Protein AF-A0A7C3TCW8-F1 (afdb_monomer_lite)

Foldseek 3Di:
DVVVVVVLLVVLLVV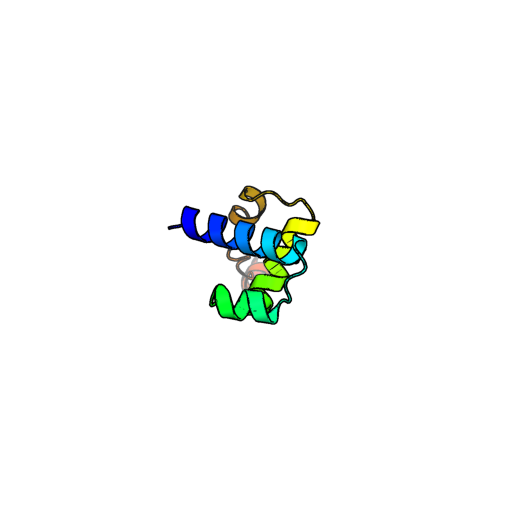VVVVDDLVVSCVVSVHDSVVSVVSNVCVVVVDDPVVVVPPPPDPPPPPPVVVVVVVVD

Radius of gyration: 18.74 Å; chains: 1; bounding box: 52×39×28 Å

Secondary structure (DSSP, 8-state):
-HHHHHHHHHHHHHHHHTT--HHHHHHHHT--HHHHHHHHHHHHTT--HHHHHSS-S------HHHHHHHTT-

Sequence (73 aa):
MDRDRVKLREWVARKHAQGWSLDEIASHSQVPKSTCQRWISWAKQGRTLEDLSKRPKHVKRTSRLTVLEIIIL

pLDDT: mean 74.32, std 17.36, range [47.78, 94.56]

Structure (mmCIF, N/CA/C/O backbone):
data_AF-A0A7C3TCW8-F1
#
_entry.id   AF-A0A7C3TCW8-F1
#
loop_
_atom_site.group_PDB
_atom_site.id
_atom_site.type_symbol
_atom_site.label_atom_id
_atom_site.label_alt_id
_atom_site.label_comp_id
_atom_site.label_asym_id
_atom_site.label_entity_id
_atom_site.label_seq_id
_atom_site.pdbx_PDB_ins_code
_atom_site.Cartn_x
_atom_site.Cartn_y
_atom_site.Cartn_z
_atom_site.occupancy
_atom_site.B_iso_or_equiv
_atom_site.auth_seq_id
_atom_site.auth_comp_id
_atom_site.auth_asym_id
_atom_site.auth_atom_id
_atom_site.pdbx_PDB_model_num
ATOM 1 N N . MET A 1 1 ? 6.828 8.097 -14.769 1.00 52.44 1 MET A N 1
ATOM 2 C CA . MET A 1 1 ? 5.983 6.916 -14.484 1.00 52.44 1 MET A CA 1
ATOM 3 C C . MET A 1 1 ? 6.240 6.309 -13.102 1.00 52.44 1 MET A C 1
ATOM 5 O O . MET A 1 1 ? 5.273 5.949 -12.446 1.00 52.44 1 MET A O 1
ATOM 9 N N . ASP A 1 2 ? 7.481 6.218 -12.605 1.00 59.94 2 ASP A N 1
ATOM 10 C CA . ASP A 1 2 ? 7.738 5.642 -11.266 1.00 59.94 2 ASP A CA 1
ATOM 11 C C . ASP A 1 2 ? 7.164 6.453 -10.096 1.00 59.94 2 ASP A C 1
ATOM 13 O O . ASP A 1 2 ? 6.692 5.870 -9.120 1.00 59.94 2 ASP A O 1
ATOM 17 N N . ARG A 1 3 ? 7.114 7.787 -10.212 1.00 61.34 3 ARG A N 1
ATOM 18 C CA . ARG A 1 3 ? 6.554 8.673 -9.174 1.00 61.34 3 ARG A CA 1
ATOM 19 C C . ARG A 1 3 ? 5.099 8.348 -8.822 1.00 61.34 3 ARG A C 1
ATOM 21 O O . ARG A 1 3 ? 4.757 8.352 -7.644 1.00 61.34 3 ARG A O 1
ATOM 28 N N . ASP A 1 4 ? 4.265 8.028 -9.807 1.00 79.50 4 ASP A N 1
ATOM 29 C CA . ASP A 1 4 ? 2.847 7.717 -9.580 1.00 79.50 4 ASP A CA 1
ATOM 30 C C . ASP A 1 4 ? 2.659 6.387 -8.853 1.00 79.50 4 ASP A C 1
ATOM 32 O O . ASP A 1 4 ? 1.848 6.281 -7.934 1.00 79.50 4 ASP A O 1
ATOM 36 N N . ARG A 1 5 ? 3.485 5.382 -9.172 1.00 79.38 5 ARG A N 1
ATOM 37 C CA . ARG A 1 5 ? 3.480 4.104 -8.445 1.00 79.38 5 ARG A CA 1
ATOM 38 C C . ARG A 1 5 ? 3.960 4.245 -7.007 1.00 79.38 5 ARG A C 1
ATOM 40 O O . ARG A 1 5 ? 3.449 3.541 -6.140 1.00 79.38 5 ARG A O 1
ATOM 47 N N . VAL A 1 6 ? 4.931 5.120 -6.747 1.00 80.81 6 VAL A N 1
ATOM 48 C CA . VAL A 1 6 ? 5.397 5.407 -5.382 1.00 80.81 6 VAL A CA 1
ATOM 49 C C . VAL A 1 6 ? 4.284 6.056 -4.563 1.00 80.81 6 VAL A C 1
ATOM 51 O O . VAL A 1 6 ? 3.946 5.541 -3.499 1.00 80.81 6 VAL A O 1
ATOM 54 N N . LYS A 1 7 ? 3.633 7.091 -5.106 1.00 85.62 7 LYS A N 1
ATOM 55 C CA . LYS A 1 7 ? 2.480 7.737 -4.460 1.00 85.62 7 LYS A CA 1
ATOM 56 C C . LYS A 1 7 ? 1.347 6.748 -4.182 1.00 85.62 7 LYS A C 1
ATOM 58 O O . LYS A 1 7 ? 0.777 6.761 -3.095 1.00 85.62 7 LYS A O 1
ATOM 63 N N . LEU A 1 8 ? 1.055 5.852 -5.130 1.00 88.19 8 LEU A N 1
ATOM 64 C CA . LEU A 1 8 ? 0.022 4.826 -4.962 1.00 88.19 8 LEU A CA 1
ATOM 65 C C . LEU A 1 8 ? 0.358 3.845 -3.828 1.00 88.19 8 LEU A C 1
ATOM 67 O O . LEU A 1 8 ? -0.513 3.478 -3.044 1.00 88.19 8 LEU A O 1
ATOM 71 N N . ARG A 1 9 ? 1.626 3.445 -3.695 1.00 86.38 9 ARG A N 1
ATOM 72 C CA . ARG A 1 9 ? 2.088 2.579 -2.596 1.00 86.38 9 ARG A CA 1
ATOM 73 C C . ARG A 1 9 ? 1.966 3.241 -1.235 1.00 86.38 9 ARG A C 1
ATOM 75 O O . ARG A 1 9 ? 1.462 2.620 -0.303 1.00 86.38 9 ARG A O 1
ATOM 82 N N . GLU A 1 10 ? 2.433 4.481 -1.126 1.00 86.56 10 GLU A N 1
ATOM 83 C CA . GLU A 1 10 ? 2.326 5.266 0.105 1.00 86.56 10 GLU A CA 1
ATOM 84 C C . GLU A 1 10 ? 0.866 5.453 0.504 1.00 86.56 10 GLU A C 1
ATOM 86 O O . GLU A 1 10 ? 0.516 5.311 1.675 1.00 86.56 10 GLU A O 1
ATOM 91 N N . TRP A 1 11 ? 0.004 5.707 -0.481 1.00 91.69 11 TRP A N 1
ATOM 92 C CA . TRP A 1 11 ? -1.432 5.795 -0.275 1.00 91.69 11 TRP A CA 1
ATOM 93 C C . TRP A 1 11 ? -2.006 4.481 0.277 1.00 91.69 11 TRP A C 1
ATOM 95 O O . TRP A 1 11 ? -2.696 4.512 1.294 1.00 91.69 11 TRP A O 1
ATOM 105 N N . VAL A 1 12 ? -1.654 3.328 -0.309 1.00 91.94 12 VAL A N 1
ATOM 106 C CA . VAL A 1 12 ? -2.083 1.996 0.168 1.00 91.94 12 VAL A CA 1
ATOM 107 C C . VAL A 1 12 ? -1.647 1.745 1.615 1.00 91.94 12 VAL A C 1
ATOM 109 O O . VAL A 1 12 ? -2.462 1.342 2.446 1.00 91.94 12 VAL A O 1
ATOM 112 N N . ALA A 1 13 ? -0.378 2.008 1.941 1.00 89.56 13 ALA A N 1
ATOM 113 C CA . ALA A 1 13 ? 0.146 1.810 3.292 1.00 89.56 13 ALA A CA 1
ATOM 114 C C . ALA A 1 13 ? -0.544 2.729 4.314 1.00 89.56 13 ALA A C 1
ATOM 116 O O . ALA A 1 13 ? -0.927 2.283 5.396 1.00 89.56 13 ALA A O 1
ATOM 117 N N . ARG A 1 14 ? -0.764 3.998 3.947 1.00 91.38 14 ARG A N 1
ATOM 118 C CA . ARG A 1 14 ? -1.461 4.980 4.783 1.00 91.38 14 ARG A CA 1
ATOM 119 C C . ARG A 1 14 ? -2.915 4.586 5.027 1.00 91.38 14 ARG A C 1
ATOM 121 O O . ARG A 1 14 ? -3.382 4.699 6.153 1.00 91.38 14 ARG A O 1
ATOM 128 N N . LYS A 1 15 ? -3.627 4.101 4.007 1.00 92.81 15 LYS A N 1
ATOM 129 C CA . LYS A 1 15 ? -5.027 3.672 4.142 1.00 92.81 15 LYS A CA 1
ATOM 130 C C . LYS A 1 15 ? -5.176 2.450 5.035 1.00 92.81 15 LYS A C 1
ATOM 132 O O . LYS A 1 15 ? -6.038 2.440 5.905 1.00 92.81 15 LYS A O 1
ATOM 137 N N . HIS A 1 16 ? -4.271 1.486 4.911 1.00 90.81 16 HIS A N 1
ATOM 138 C CA . HIS A 1 16 ? -4.228 0.360 5.838 1.00 90.81 16 HIS A CA 1
ATOM 139 C C . HIS A 1 16 ? -3.949 0.812 7.284 1.00 90.81 16 HIS A C 1
ATOM 141 O O . HIS A 1 16 ? -4.547 0.292 8.219 1.00 90.81 16 HIS A O 1
ATOM 147 N N . ALA A 1 17 ? -3.071 1.802 7.492 1.00 88.00 17 ALA A N 1
ATOM 148 C CA . ALA A 1 17 ? -2.842 2.383 8.820 1.00 88.00 17 ALA A CA 1
ATOM 149 C C . ALA A 1 17 ? -4.065 3.149 9.370 1.00 88.00 17 ALA A C 1
ATOM 151 O O . ALA A 1 17 ? -4.228 3.237 10.581 1.00 88.00 17 ALA A O 1
ATOM 152 N N . GLN A 1 18 ? -4.945 3.652 8.497 1.00 92.62 18 GLN A N 1
ATOM 153 C CA . GLN A 1 18 ? -6.240 4.255 8.852 1.00 92.62 18 GLN A CA 1
ATOM 154 C C . GLN A 1 18 ? -7.339 3.213 9.142 1.00 92.62 18 GLN A C 1
ATOM 156 O O . GLN A 1 18 ? -8.481 3.596 9.367 1.00 92.62 18 GLN A O 1
ATOM 161 N N . GLY A 1 19 ? -7.023 1.912 9.119 1.00 93.06 19 GLY A N 1
ATOM 162 C CA . GLY A 1 19 ? -7.968 0.836 9.436 1.00 93.06 19 GLY A CA 1
ATOM 163 C C . GLY A 1 19 ? -8.809 0.341 8.258 1.00 93.06 19 GLY A C 1
ATOM 164 O O . GLY A 1 19 ? -9.719 -0.453 8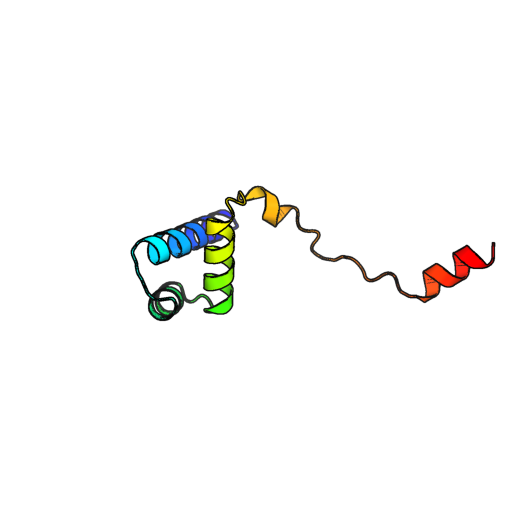.466 1.00 93.06 19 GLY A O 1
ATOM 165 N N . TRP A 1 20 ? -8.513 0.774 7.029 1.00 94.56 20 TRP A N 1
ATOM 166 C CA . TRP A 1 20 ? -9.223 0.284 5.844 1.00 94.56 20 TRP A CA 1
ATOM 167 C C . TRP A 1 20 ? -8.914 -1.191 5.591 1.00 94.56 20 TRP A C 1
ATOM 169 O O . TRP A 1 20 ? -7.767 -1.632 5.736 1.00 94.56 20 TRP A O 1
ATOM 179 N N . SER A 1 21 ? -9.920 -1.942 5.142 1.00 93.25 21 SER A N 1
ATOM 180 C CA . SER A 1 21 ? -9.729 -3.336 4.761 1.00 93.25 21 SER A CA 1
ATOM 181 C C . SER A 1 21 ? -8.929 -3.457 3.459 1.00 93.25 21 SER A C 1
ATOM 183 O O . SER A 1 21 ? -8.930 -2.584 2.587 1.00 93.25 21 SER A O 1
ATOM 185 N N . LEU A 1 22 ? -8.246 -4.592 3.295 1.00 90.56 22 LEU A N 1
ATOM 186 C CA . LEU A 1 22 ? -7.523 -4.912 2.059 1.00 90.56 22 LEU A CA 1
ATOM 187 C C . LEU A 1 22 ? -8.440 -4.945 0.827 1.00 90.56 22 LEU A C 1
ATOM 189 O O . LEU A 1 22 ? -7.969 -4.689 -0.278 1.00 90.56 22 LEU A O 1
ATOM 193 N N . ASP A 1 23 ? -9.721 -5.266 1.015 1.00 91.94 23 ASP A N 1
ATOM 194 C CA . ASP A 1 23 ? -10.718 -5.307 -0.053 1.00 91.94 23 ASP A CA 1
ATOM 195 C C . ASP A 1 23 ? -11.057 -3.903 -0.562 1.00 91.94 23 ASP A C 1
ATOM 197 O O . ASP A 1 23 ? -10.902 -3.627 -1.751 1.00 91.94 23 ASP A O 1
ATOM 201 N N . GLU A 1 24 ? -11.369 -2.983 0.353 1.00 92.00 24 GLU A N 1
ATOM 202 C CA . GLU A 1 24 ? -11.654 -1.581 0.030 1.00 92.00 24 GLU A CA 1
ATOM 203 C C . GLU A 1 24 ? -10.462 -0.905 -0.647 1.00 92.00 24 GLU A C 1
ATOM 205 O O . GLU A 1 24 ? -10.611 -0.192 -1.641 1.00 92.00 24 GLU A O 1
ATOM 210 N N . ILE A 1 25 ? -9.254 -1.163 -0.141 1.00 92.88 25 ILE A N 1
ATOM 211 C CA . ILE A 1 25 ? -8.022 -0.624 -0.717 1.00 92.88 25 ILE A CA 1
ATOM 212 C C . ILE A 1 25 ? -7.809 -1.159 -2.136 1.00 92.88 25 ILE A C 1
ATOM 214 O O . ILE A 1 25 ? -7.490 -0.379 -3.035 1.00 92.88 25 ILE A O 1
ATOM 218 N N . ALA A 1 26 ? -7.962 -2.468 -2.352 1.00 92.44 26 ALA A N 1
ATOM 219 C CA . ALA A 1 26 ? -7.773 -3.088 -3.663 1.00 92.44 26 ALA A CA 1
ATOM 220 C C . ALA A 1 26 ? -8.815 -2.599 -4.679 1.00 92.44 26 ALA A C 1
ATOM 222 O O . ALA A 1 26 ? -8.459 -2.274 -5.811 1.00 92.44 26 ALA A O 1
ATOM 223 N N . SER A 1 27 ? -10.073 -2.485 -4.249 1.00 91.69 27 SER A N 1
ATOM 224 C CA . SER A 1 27 ? -11.179 -1.976 -5.060 1.00 91.69 27 SER A CA 1
ATOM 225 C C . SER A 1 27 ? -10.939 -0.525 -5.493 1.00 91.69 27 SER A C 1
ATOM 227 O O . SER A 1 27 ? -10.995 -0.210 -6.680 1.00 91.69 27 SER A O 1
ATOM 229 N N . HIS A 1 28 ? -10.552 0.348 -4.558 1.00 92.69 28 HIS A N 1
ATOM 230 C CA . HIS A 1 28 ? -10.326 1.766 -4.846 1.00 92.69 28 HIS A CA 1
ATOM 231 C C . HIS A 1 28 ? -9.066 1.995 -5.692 1.00 92.69 28 HIS A C 1
ATOM 233 O O . HIS A 1 28 ? -9.075 2.770 -6.644 1.00 92.69 28 HIS A O 1
ATOM 239 N N . SER A 1 29 ? -7.963 1.325 -5.356 1.00 88.69 29 SER A N 1
ATOM 240 C CA . SER A 1 29 ? -6.688 1.515 -6.062 1.00 88.69 29 SER A CA 1
ATOM 241 C C . SER A 1 29 ? -6.605 0.770 -7.395 1.00 88.69 29 SER A C 1
ATOM 243 O O . SER A 1 29 ? -5.651 0.994 -8.137 1.00 88.69 29 SER A O 1
ATOM 245 N N . GLN A 1 30 ? -7.564 -0.119 -7.688 1.00 91.12 30 GLN A N 1
ATOM 246 C CA . GLN A 1 30 ? -7.529 -1.047 -8.825 1.00 91.12 30 GLN A CA 1
ATOM 247 C C . GLN A 1 30 ? -6.239 -1.885 -8.865 1.00 91.12 30 GLN A C 1
ATOM 249 O O . GLN A 1 30 ? -5.740 -2.274 -9.923 1.00 91.12 30 GLN A O 1
ATOM 254 N N . VAL A 1 31 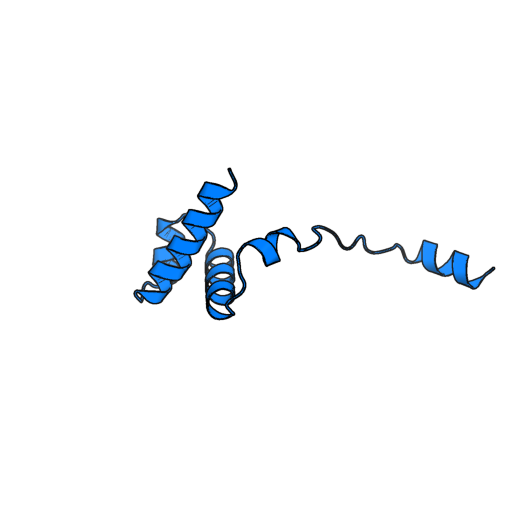? -5.673 -2.165 -7.689 1.00 88.69 31 VAL A N 1
ATOM 255 C CA . VAL A 1 31 ? -4.466 -2.974 -7.523 1.00 88.69 31 VAL A CA 1
ATOM 256 C C . VAL A 1 31 ? -4.857 -4.327 -6.930 1.00 88.69 31 VAL A C 1
ATOM 258 O O . VAL A 1 31 ? -5.647 -4.380 -5.987 1.00 88.69 31 VAL A O 1
ATOM 261 N N . PRO A 1 32 ? -4.284 -5.445 -7.413 1.00 91.38 32 PRO A N 1
ATOM 262 C CA . PRO A 1 32 ? -4.555 -6.753 -6.831 1.00 91.38 32 PRO A CA 1
ATOM 263 C C . PRO A 1 32 ? -4.229 -6.796 -5.334 1.00 91.38 32 PRO A C 1
ATOM 265 O O . PRO A 1 32 ? -3.156 -6.351 -4.914 1.00 91.38 32 PRO A O 1
ATOM 268 N N . LYS A 1 33 ? -5.099 -7.432 -4.538 1.00 90.88 33 LYS A N 1
ATOM 269 C CA . LYS A 1 33 ? -4.936 -7.590 -3.078 1.00 90.88 33 LYS A CA 1
ATOM 270 C C . LYS A 1 33 ? -3.546 -8.086 -2.674 1.00 90.88 33 LYS A C 1
ATOM 272 O O . LYS A 1 33 ? -2.951 -7.558 -1.741 1.00 90.88 33 LYS A O 1
ATOM 277 N N . SER A 1 34 ? -2.997 -9.053 -3.411 1.00 90.69 34 SER A N 1
ATOM 278 C CA . SER A 1 34 ? -1.652 -9.603 -3.179 1.00 90.69 34 SER A CA 1
ATOM 279 C C . SER A 1 34 ? -0.551 -8.544 -3.289 1.00 90.69 34 SER A C 1
ATOM 281 O O . SER A 1 34 ? 0.422 -8.555 -2.533 1.00 90.69 34 SER A O 1
ATOM 283 N N . THR A 1 35 ? -0.715 -7.591 -4.205 1.00 89.06 35 THR A N 1
ATOM 284 C CA . THR A 1 35 ? 0.213 -6.478 -4.399 1.00 89.06 35 THR A CA 1
ATOM 285 C C . THR A 1 35 ? 0.061 -5.443 -3.286 1.00 89.06 35 THR A C 1
ATOM 287 O O . THR A 1 35 ? 1.073 -5.025 -2.722 1.00 89.06 35 THR A O 1
ATOM 290 N N . CYS A 1 36 ? -1.174 -5.102 -2.900 1.00 90.31 36 CYS A N 1
ATOM 291 C CA . CYS A 1 36 ? -1.444 -4.227 -1.755 1.00 90.31 36 CYS A CA 1
ATOM 292 C C . CYS A 1 36 ? -0.854 -4.794 -0.457 1.00 90.31 36 CYS A C 1
ATOM 294 O O . CYS A 1 36 ? -0.122 -4.097 0.244 1.00 90.31 36 CYS A O 1
ATOM 296 N N . GLN A 1 37 ? -1.099 -6.076 -0.171 1.00 89.31 37 GLN A N 1
ATOM 297 C CA . GLN A 1 37 ? -0.577 -6.761 1.012 1.00 89.31 37 GLN A CA 1
ATOM 298 C C . GLN A 1 37 ? 0.951 -6.733 1.041 1.00 89.31 37 GLN A C 1
ATOM 300 O O . GLN A 1 37 ? 1.546 -6.392 2.062 1.00 89.31 37 GLN A O 1
ATOM 305 N N . ARG A 1 38 ? 1.597 -7.001 -0.101 1.00 88.88 38 ARG A N 1
ATOM 306 C CA . ARG A 1 38 ? 3.055 -6.918 -0.222 1.00 88.88 38 ARG A CA 1
ATOM 307 C C . ARG A 1 38 ? 3.576 -5.520 0.118 1.00 88.88 38 ARG A C 1
ATOM 309 O O . ARG A 1 38 ? 4.574 -5.402 0.821 1.00 88.88 38 ARG A O 1
ATOM 316 N N . TRP A 1 39 ? 2.909 -4.469 -0.355 1.00 89.25 39 TRP A N 1
ATOM 317 C CA . TRP A 1 39 ? 3.293 -3.084 -0.067 1.00 89.25 39 TRP A CA 1
ATOM 318 C C . TRP A 1 39 ? 3.108 -2.710 1.405 1.00 89.25 39 TRP A C 1
ATOM 320 O O . TRP A 1 39 ? 3.989 -2.075 1.978 1.00 89.25 39 TRP A O 1
ATOM 330 N N . ILE A 1 40 ? 2.022 -3.159 2.036 1.00 88.06 40 ILE A N 1
ATOM 331 C CA . ILE A 1 40 ? 1.771 -2.955 3.470 1.00 88.06 40 ILE A CA 1
ATOM 332 C C . ILE A 1 40 ? 2.844 -3.657 4.312 1.00 88.06 40 ILE A C 1
ATOM 334 O O . ILE A 1 40 ? 3.410 -3.053 5.223 1.00 88.06 40 ILE A O 1
ATOM 338 N N . SER A 1 41 ? 3.169 -4.914 3.994 1.00 87.81 41 SER A N 1
ATOM 339 C CA . SER A 1 41 ? 4.235 -5.655 4.677 1.00 87.81 41 SER A CA 1
ATOM 340 C C . SER A 1 41 ? 5.588 -4.957 4.556 1.00 87.81 41 SER A C 1
ATOM 342 O O . SER A 1 41 ? 6.348 -4.928 5.519 1.00 87.81 41 SER A O 1
ATOM 344 N N . TRP A 1 42 ? 5.888 -4.363 3.400 1.00 82.81 42 TRP A N 1
ATOM 345 C CA . TRP A 1 42 ? 7.123 -3.603 3.204 1.00 82.81 42 TRP A CA 1
ATOM 346 C C . TRP A 1 42 ? 7.160 -2.315 4.018 1.00 82.81 42 TRP A C 1
ATOM 348 O O . TRP A 1 42 ? 8.178 -2.042 4.650 1.00 82.81 42 TRP A O 1
ATOM 358 N N . ALA A 1 43 ? 6.051 -1.574 4.058 1.00 81.75 43 ALA A N 1
ATOM 359 C CA . ALA A 1 43 ? 5.938 -0.371 4.873 1.00 81.75 43 ALA A CA 1
ATOM 360 C C . ALA A 1 43 ? 6.153 -0.674 6.368 1.00 81.75 43 ALA A C 1
ATOM 362 O O . ALA A 1 43 ? 6.856 0.068 7.046 1.00 81.75 43 ALA A O 1
ATOM 363 N N . LYS A 1 44 ? 5.634 -1.806 6.870 1.00 79.94 44 LYS A N 1
ATOM 364 C CA . LYS A 1 44 ? 5.855 -2.254 8.260 1.00 79.94 44 LYS A CA 1
ATOM 365 C C . LYS A 1 44 ? 7.310 -2.618 8.572 1.00 79.94 44 LYS A C 1
ATOM 367 O O . LYS A 1 44 ? 7.728 -2.489 9.714 1.00 79.94 44 LYS A O 1
ATOM 372 N N . GLN A 1 45 ? 8.073 -3.085 7.585 1.00 80.94 45 GLN A N 1
ATOM 373 C CA . GLN A 1 45 ? 9.480 -3.468 7.757 1.00 80.94 45 GLN A CA 1
ATOM 374 C C . GLN A 1 45 ? 10.448 -2.276 7.695 1.00 80.94 45 GLN A C 1
ATOM 376 O O . GLN A 1 45 ? 11.656 -2.488 7.751 1.00 80.94 45 GLN A O 1
ATOM 381 N N . GLY A 1 46 ? 9.954 -1.044 7.519 1.00 67.94 46 GLY A N 1
ATOM 382 C CA . GLY A 1 46 ? 10.802 0.147 7.430 1.00 67.94 46 GLY A CA 1
ATOM 383 C C . GLY A 1 46 ? 11.732 0.164 6.212 1.00 67.94 46 GLY A C 1
ATOM 384 O O . GLY A 1 46 ? 12.662 0.964 6.170 1.00 67.94 46 GLY A O 1
ATOM 385 N N . ARG A 1 47 ? 11.508 -0.705 5.213 1.00 64.31 47 ARG A N 1
ATOM 386 C CA . ARG A 1 47 ? 12.312 -0.702 3.986 1.00 64.31 47 ARG A CA 1
ATOM 387 C C . ARG A 1 47 ? 11.994 0.547 3.173 1.00 64.31 47 ARG A C 1
ATOM 389 O O . ARG A 1 47 ? 10.856 0.739 2.740 1.00 64.31 47 ARG A O 1
ATOM 396 N N . THR A 1 48 ? 13.007 1.369 2.937 1.00 57.59 48 THR A N 1
ATOM 397 C CA . THR A 1 48 ? 12.923 2.564 2.097 1.00 57.59 48 THR A CA 1
ATOM 398 C C . THR A 1 48 ? 12.843 2.218 0.608 1.00 57.59 48 THR A C 1
ATOM 400 O O . THR A 1 48 ? 13.258 1.157 0.142 1.00 57.59 48 THR A O 1
ATOM 403 N N . LEU A 1 49 ? 12.264 3.150 -0.151 1.00 53.53 49 LEU A N 1
ATOM 404 C CA . LEU A 1 49 ? 11.902 3.035 -1.569 1.00 53.53 49 LEU A CA 1
ATOM 405 C C . LEU A 1 49 ? 13.050 2.619 -2.507 1.00 53.53 49 LEU A C 1
ATOM 407 O O . LEU A 1 49 ? 12.801 1.959 -3.518 1.00 53.53 49 LEU A O 1
ATOM 411 N N . GLU A 1 50 ? 14.291 2.967 -2.174 1.00 53.28 50 GLU A N 1
ATOM 412 C CA . GLU A 1 50 ? 15.478 2.666 -2.984 1.00 53.28 50 GLU A CA 1
ATOM 413 C C . GLU A 1 50 ? 15.886 1.186 -2.942 1.00 53.28 50 GLU A C 1
ATOM 415 O O . GLU A 1 50 ? 16.422 0.654 -3.917 1.00 53.28 50 GLU A O 1
ATOM 420 N N . ASP A 1 51 ? 15.564 0.490 -1.851 1.00 54.34 51 ASP A N 1
ATOM 421 C CA . ASP A 1 51 ? 15.959 -0.903 -1.610 1.00 54.34 51 ASP A CA 1
ATOM 422 C C . ASP A 1 51 ? 15.289 -1.869 -2.610 1.00 54.34 51 ASP A C 1
ATOM 424 O O . ASP A 1 51 ? 15.840 -2.889 -3.023 1.00 54.34 51 ASP A O 1
ATOM 428 N N . LEU A 1 52 ? 14.090 -1.505 -3.079 1.00 52.94 52 LEU A N 1
ATOM 429 C CA . LEU A 1 52 ? 13.286 -2.313 -4.000 1.00 52.94 52 LEU A CA 1
ATOM 430 C C . LEU A 1 52 ? 13.638 -2.101 -5.476 1.00 52.94 52 LEU A C 1
ATOM 432 O O . LEU A 1 52 ? 13.395 -3.001 -6.281 1.00 52.94 52 LEU A O 1
ATOM 436 N N . SER A 1 53 ? 14.200 -0.941 -5.828 1.00 51.94 53 SER A N 1
ATOM 437 C CA . SER A 1 53 ? 14.764 -0.674 -7.160 1.00 51.94 53 SER A CA 1
ATOM 438 C C . SER A 1 53 ? 16.033 -1.503 -7.395 1.00 51.94 53 SER A C 1
ATOM 440 O O . SER A 1 53 ? 16.250 -2.024 -8.487 1.00 51.94 53 SER A O 1
ATOM 442 N N . LYS A 1 54 ? 16.824 -1.716 -6.334 1.00 52.56 54 LYS A N 1
ATOM 443 C CA . LYS A 1 54 ? 18.076 -2.485 -6.374 1.00 52.56 54 LYS A CA 1
ATOM 444 C C . LYS A 1 54 ? 17.893 -3.999 -6.428 1.00 52.56 54 LYS A C 1
ATOM 446 O O . LYS A 1 54 ? 18.882 -4.714 -6.568 1.00 52.56 54 LYS A O 1
ATOM 451 N N . ARG A 1 55 ? 16.667 -4.522 -6.323 1.00 50.00 55 ARG A N 1
ATOM 452 C CA . ARG A 1 55 ? 16.453 -5.971 -6.391 1.00 50.00 55 ARG A CA 1
ATOM 453 C C . ARG A 1 55 ? 16.779 -6.443 -7.816 1.00 50.00 55 ARG A C 1
ATOM 455 O O . ARG A 1 55 ? 16.065 -6.046 -8.741 1.00 50.00 55 ARG A O 1
ATOM 462 N N . PRO A 1 56 ? 17.825 -7.266 -8.027 1.00 50.88 56 PRO A N 1
ATOM 463 C CA . PRO A 1 56 ? 18.204 -7.693 -9.365 1.00 50.88 56 PRO A CA 1
ATOM 464 C C . PRO A 1 56 ? 17.021 -8.431 -9.985 1.00 50.88 56 PRO A C 1
ATOM 466 O O . PRO A 1 56 ? 16.533 -9.429 -9.455 1.00 50.88 56 PRO A O 1
ATOM 469 N N . LYS A 1 57 ? 16.522 -7.888 -11.099 1.00 54.50 57 LYS A N 1
ATOM 470 C CA . LYS A 1 57 ? 15.282 -8.330 -11.754 1.00 54.50 57 LYS A CA 1
ATOM 471 C C . LYS A 1 57 ? 15.370 -9.766 -12.281 1.00 54.50 57 LYS A C 1
ATOM 473 O O . LYS A 1 57 ? 14.345 -10.374 -12.547 1.00 54.50 57 LYS A O 1
ATOM 478 N N . HIS A 1 58 ? 16.578 -10.311 -12.385 1.00 53.94 58 HIS A N 1
ATOM 479 C CA . HIS A 1 58 ? 16.854 -11.696 -12.722 1.00 53.94 58 HIS A CA 1
ATOM 480 C C . HIS A 1 58 ? 18.147 -12.117 -12.024 1.00 53.94 58 HIS A C 1
ATOM 482 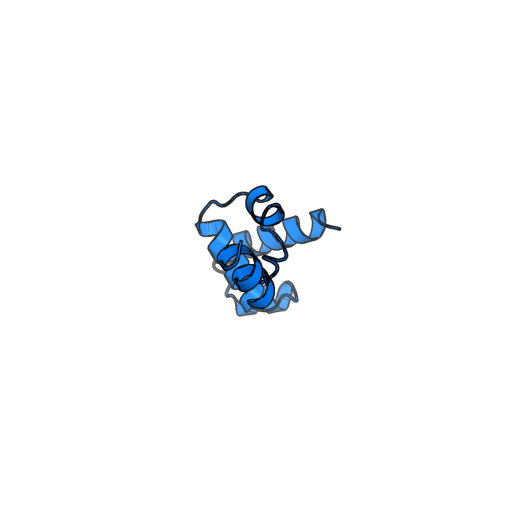O O . HIS A 1 58 ? 19.224 -11.664 -12.405 1.00 53.94 58 HIS A O 1
ATOM 488 N N . VAL A 1 59 ? 18.077 -13.045 -11.070 1.00 50.22 59 VAL A N 1
ATOM 489 C CA . VAL A 1 59 ? 19.186 -13.995 -10.944 1.00 50.22 59 VAL A CA 1
ATOM 490 C C . VAL A 1 59 ? 19.025 -14.890 -12.164 1.00 50.22 59 VAL A C 1
ATOM 492 O O . VAL A 1 59 ? 18.114 -15.720 -12.202 1.00 50.22 59 VAL A O 1
ATOM 495 N N . LYS A 1 60 ? 19.813 -14.648 -13.221 1.00 54.12 60 LYS A N 1
ATOM 496 C CA . LYS A 1 60 ? 19.915 -15.616 -14.315 1.00 54.12 60 LYS A CA 1
ATOM 497 C C . LYS A 1 60 ? 20.296 -16.930 -13.647 1.00 54.12 60 LYS A C 1
ATOM 499 O O . LYS A 1 60 ? 21.349 -17.023 -13.027 1.00 54.12 60 LYS A O 1
ATOM 504 N N . ARG A 1 61 ? 19.389 -17.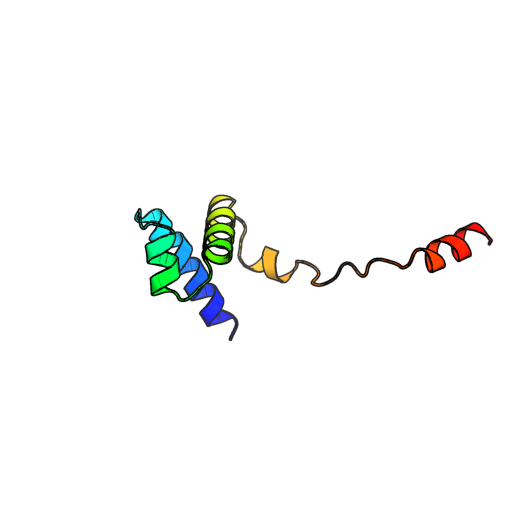904 -13.684 1.00 51.28 61 ARG A N 1
ATOM 505 C CA . ARG A 1 61 ? 19.659 -19.255 -13.209 1.00 51.28 61 ARG A CA 1
ATOM 506 C C . ARG A 1 61 ? 20.784 -19.755 -14.107 1.00 51.28 61 ARG A C 1
ATOM 508 O O . ARG A 1 61 ? 20.541 -19.989 -15.286 1.00 51.28 61 ARG A O 1
ATOM 515 N N . THR A 1 62 ? 22.013 -19.789 -13.603 1.00 55.50 62 THR A N 1
ATOM 516 C CA . THR A 1 62 ? 23.145 -20.310 -14.365 1.00 55.50 62 THR A CA 1
ATOM 517 C C . THR A 1 62 ? 22.787 -21.738 -14.756 1.00 55.50 62 THR A C 1
ATOM 519 O O . THR A 1 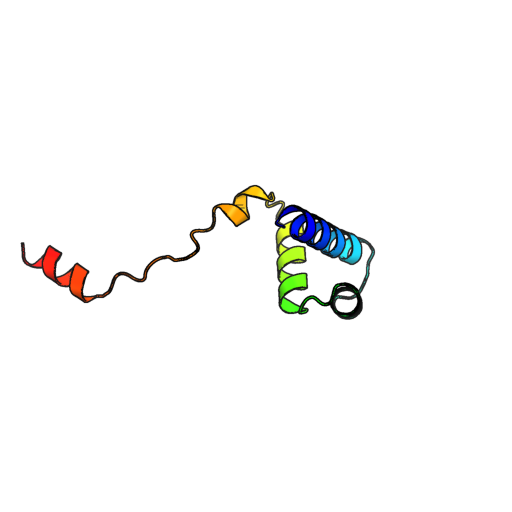62 ? 22.476 -22.564 -13.893 1.00 55.50 62 THR A O 1
ATOM 522 N N . SER A 1 63 ? 22.708 -22.003 -16.058 1.00 53.72 63 SER A N 1
ATOM 523 C CA . SER A 1 63 ? 22.432 -23.338 -16.577 1.00 53.72 63 SER A CA 1
ATOM 524 C C . SER A 1 63 ? 23.487 -24.301 -16.031 1.00 53.72 63 SER A C 1
ATOM 526 O O . SER A 1 63 ? 24.675 -23.989 -16.056 1.00 53.72 63 SER A O 1
ATOM 528 N N . ARG A 1 64 ? 23.069 -25.478 -15.544 1.00 54.53 64 ARG A N 1
ATOM 529 C CA . ARG A 1 64 ? 23.970 -26.501 -14.968 1.00 54.53 64 ARG A CA 1
ATOM 530 C C . ARG A 1 64 ? 25.140 -26.890 -15.887 1.00 54.53 64 ARG A C 1
ATOM 532 O O . ARG A 1 64 ? 26.160 -27.340 -15.385 1.00 54.53 64 ARG A O 1
ATOM 539 N N . LEU A 1 65 ? 25.005 -26.680 -17.197 1.00 55.69 65 LEU A N 1
ATOM 540 C CA . LEU A 1 65 ? 26.047 -26.932 -18.196 1.00 55.69 65 LEU A CA 1
ATOM 541 C C . LEU A 1 65 ? 27.324 -26.106 -17.964 1.00 55.69 65 LEU A C 1
ATOM 543 O O . LEU A 1 65 ? 28.410 -26.647 -18.107 1.00 55.69 65 LEU A O 1
ATOM 547 N N . THR A 1 66 ? 27.221 -24.853 -17.509 1.00 54.53 66 THR A N 1
ATOM 548 C CA . THR A 1 66 ? 28.401 -23.990 -17.288 1.00 54.53 66 THR A CA 1
ATOM 549 C C . THR A 1 66 ? 29.189 -24.369 -16.027 1.00 54.53 66 THR A C 1
ATOM 551 O O . THR A 1 66 ? 30.366 -24.055 -15.913 1.00 54.53 66 THR A O 1
ATOM 554 N N . VAL A 1 67 ? 28.561 -25.053 -15.063 1.00 56.75 67 VAL A N 1
ATOM 555 C CA . VAL A 1 67 ? 29.248 -25.516 -13.841 1.00 56.75 67 VAL A CA 1
ATOM 556 C C . VAL A 1 67 ? 30.114 -26.748 -14.124 1.00 56.75 67 VAL A C 1
ATOM 558 O O . VAL A 1 67 ? 31.140 -26.928 -13.479 1.00 56.75 67 VAL A O 1
ATOM 561 N N . LEU A 1 68 ? 29.736 -27.578 -15.101 1.00 52.81 68 LEU A N 1
ATOM 562 C CA . LEU A 1 68 ? 30.488 -28.785 -15.454 1.00 52.81 68 LEU A CA 1
ATOM 563 C C . LEU A 1 68 ? 31.786 -28.491 -16.220 1.00 52.81 68 LEU A C 1
ATOM 565 O O . LEU A 1 68 ? 32.746 -29.227 -16.035 1.00 52.81 68 LEU A O 1
ATOM 569 N N . GLU A 1 69 ? 31.861 -27.414 -17.009 1.00 52.00 69 GLU A N 1
ATOM 570 C CA . GLU A 1 69 ? 33.099 -27.051 -17.726 1.00 52.00 69 GLU A CA 1
ATOM 571 C C . GLU A 1 69 ? 34.209 -26.537 -16.797 1.00 52.00 69 GLU A C 1
ATOM 573 O O . GLU A 1 69 ? 35.383 -26.732 -17.086 1.00 52.00 69 GLU A O 1
ATOM 578 N N . ILE A 1 70 ? 33.863 -25.934 -15.653 1.00 55.81 70 ILE A N 1
ATOM 579 C CA . ILE A 1 70 ? 34.852 -25.412 -14.691 1.00 55.81 70 ILE A CA 1
ATOM 580 C C . ILE A 1 70 ? 35.447 -26.534 -13.822 1.00 55.81 70 ILE A C 1
ATOM 582 O O . ILE A 1 70 ? 36.546 -26.390 -13.305 1.00 55.81 70 ILE A O 1
ATOM 586 N N . ILE A 1 71 ? 34.746 -27.659 -13.656 1.00 56.62 71 ILE A N 1
ATOM 587 C CA . ILE A 1 71 ? 35.222 -28.790 -12.836 1.00 56.62 71 ILE A CA 1
ATOM 588 C C . ILE A 1 71 ? 36.206 -29.689 -13.616 1.00 56.62 71 ILE A C 1
ATOM 590 O O . ILE A 1 71 ? 36.879 -30.521 -13.014 1.00 56.62 71 ILE A O 1
ATOM 594 N N . ILE A 1 72 ? 36.303 -29.534 -14.943 1.00 52.50 72 ILE A N 1
ATOM 595 C CA . ILE A 1 72 ? 37.110 -30.393 -15.834 1.00 52.50 72 ILE A CA 1
ATOM 596 C C . ILE A 1 72 ? 38.339 -29.636 -16.403 1.00 52.50 72 ILE A C 1
ATOM 598 O O . ILE A 1 72 ? 38.959 -30.080 -17.366 1.00 52.50 72 ILE A O 1
ATOM 602 N N . LEU A 1 73 ? 38.722 -28.505 -15.800 1.00 47.78 73 LEU A N 1
ATOM 603 C CA . LEU A 1 73 ? 39.972 -27.776 -16.071 1.00 47.78 73 LEU A CA 1
ATOM 604 C C . LEU A 1 73 ? 40.850 -27.771 -14.818 1.00 47.78 73 LEU A C 1
ATOM 606 O O . LEU A 1 73 ? 42.073 -27.973 -14.976 1.00 47.78 73 LEU A O 1
#